Protein AF-A0A7V9FD75-F1 (afdb_monomer_lite)

Structure (mmCIF, N/CA/C/O backbone):
data_AF-A0A7V9FD75-F1
#
_entry.id   AF-A0A7V9FD75-F1
#
loop_
_atom_site.group_PDB
_atom_site.id
_atom_site.type_symbol
_atom_site.label_atom_id
_atom_site.label_alt_id
_atom_site.label_comp_id
_atom_site.label_asym_id
_atom_site.label_entity_id
_atom_site.label_seq_id
_atom_site.pdbx_PDB_ins_code
_atom_site.Cartn_x
_atom_site.Cartn_y
_atom_site.Cartn_z
_atom_site.occupancy
_atom_site.B_iso_or_equiv
_atom_site.auth_seq_id
_atom_site.auth_comp_id
_atom_site.auth_asym_id
_atom_site.auth_atom_id
_atom_site.pdbx_PDB_model_num
ATOM 1 N N . MET A 1 1 ? -9.558 14.790 0.237 1.00 52.25 1 MET A N 1
ATOM 2 C CA . MET A 1 1 ? -10.071 13.430 -0.035 1.00 52.25 1 MET A CA 1
ATOM 3 C C . MET A 1 1 ? -10.577 12.724 1.218 1.00 52.25 1 MET A C 1
ATOM 5 O O . MET A 1 1 ? -11.717 12.303 1.197 1.00 52.25 1 MET A O 1
ATOM 9 N N . VAL A 1 2 ? -9.830 12.672 2.330 1.00 51.66 2 VAL A N 1
ATOM 10 C CA . VAL A 1 2 ? -10.272 11.978 3.569 1.00 51.66 2 VAL A CA 1
ATOM 11 C C . VAL A 1 2 ? -11.515 12.606 4.239 1.00 51.66 2 VAL A C 1
ATOM 13 O O . VAL A 1 2 ? -12.290 11.906 4.878 1.00 51.66 2 VAL A O 1
ATOM 16 N N . ALA A 1 3 ? -11.754 13.911 4.061 1.00 50.16 3 ALA A N 1
ATOM 17 C CA . ALA A 1 3 ? -12.858 14.628 4.714 1.00 50.16 3 ALA A CA 1
ATOM 18 C C . ALA A 1 3 ? -14.278 14.213 4.258 1.00 50.16 3 ALA A C 1
ATOM 20 O O . ALA A 1 3 ? -15.228 14.436 4.999 1.00 50.16 3 ALA A O 1
ATOM 21 N N . GLU A 1 4 ? -14.431 13.590 3.084 1.00 54.72 4 GLU A N 1
ATOM 22 C CA . GLU A 1 4 ? -15.744 13.186 2.538 1.00 54.72 4 GLU A CA 1
ATOM 23 C C . GLU A 1 4 ? -16.216 11.817 3.069 1.00 54.72 4 GLU A C 1
ATOM 25 O O . GLU A 1 4 ? -17.398 11.481 2.956 1.00 54.72 4 GLU A O 1
ATOM 30 N N . LEU A 1 5 ? -15.318 11.045 3.705 1.00 57.94 5 LEU A N 1
ATOM 31 C CA . LEU A 1 5 ? -15.611 9.699 4.219 1.00 57.94 5 LEU A CA 1
ATOM 32 C C . LEU A 1 5 ? -16.709 9.699 5.295 1.00 57.94 5 LEU A C 1
ATOM 34 O O . LEU A 1 5 ? -17.411 8.708 5.460 1.00 57.94 5 LEU A O 1
ATOM 38 N N 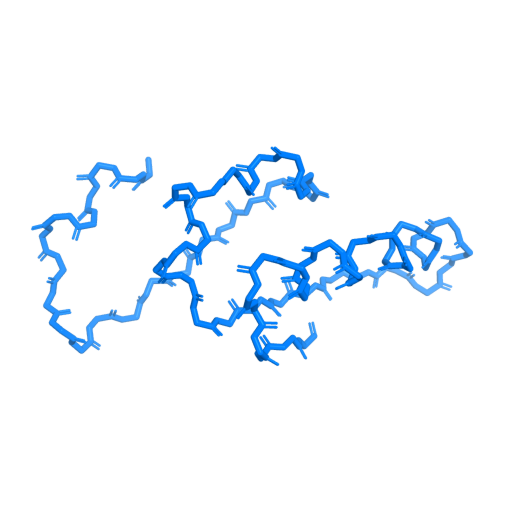. GLY A 1 6 ? -16.903 10.819 6.000 1.00 58.97 6 GLY A N 1
ATOM 39 C CA . GLY A 1 6 ? -17.934 10.952 7.035 1.00 58.97 6 GLY A CA 1
ATOM 40 C C . GLY A 1 6 ? -19.380 10.950 6.518 1.00 58.97 6 GLY A C 1
ATOM 41 O O . GLY A 1 6 ? -20.297 10.902 7.332 1.00 58.97 6 GLY A O 1
ATOM 42 N N . SER A 1 7 ? -19.594 11.017 5.196 1.00 65.38 7 SER A N 1
ATOM 43 C CA . SER A 1 7 ? -20.927 11.007 4.568 1.00 65.38 7 SER A CA 1
ATOM 44 C C . SER A 1 7 ? -21.308 9.675 3.909 1.00 65.38 7 SER A C 1
ATOM 46 O O . SER A 1 7 ? -22.427 9.537 3.412 1.00 65.38 7 SER A O 1
ATOM 48 N N . LEU A 1 8 ? -20.393 8.702 3.901 1.00 69.31 8 LEU A N 1
ATOM 49 C CA . LEU A 1 8 ? -20.571 7.434 3.202 1.00 69.31 8 LEU A CA 1
ATOM 50 C C . LEU A 1 8 ? -21.522 6.510 3.959 1.00 69.31 8 LEU A C 1
ATOM 52 O O . LEU A 1 8 ? -21.474 6.386 5.185 1.00 69.31 8 LEU A O 1
ATOM 56 N N . ARG A 1 9 ? -22.392 5.837 3.211 1.00 75.56 9 ARG A N 1
ATOM 57 C CA . ARG A 1 9 ? -23.225 4.758 3.742 1.00 75.56 9 ARG A CA 1
ATOM 58 C C . ARG A 1 9 ? -22.372 3.490 3.866 1.00 75.56 9 ARG A C 1
ATOM 60 O O . ARG A 1 9 ? -21.393 3.358 3.136 1.00 75.56 9 ARG A O 1
ATOM 67 N N . PRO A 1 10 ? -22.755 2.531 4.728 1.00 71.94 10 PRO A N 1
ATOM 68 C CA . PRO A 1 10 ? -21.995 1.293 4.935 1.00 71.94 10 PRO A CA 1
ATOM 69 C C . PRO A 1 10 ? -21.678 0.497 3.658 1.00 71.94 10 PRO A C 1
ATOM 71 O O . PRO A 1 10 ?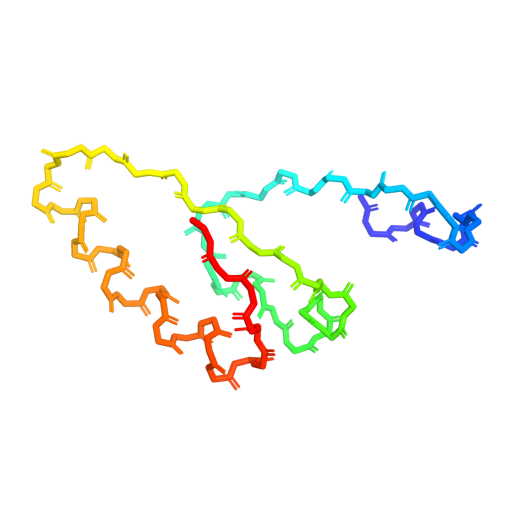 -20.708 -0.249 3.638 1.00 71.94 10 PRO A O 1
ATOM 74 N N . ASP A 1 11 ? -22.476 0.669 2.602 1.00 80.44 11 ASP A N 1
ATOM 75 C CA . ASP A 1 11 ? -22.362 -0.084 1.348 1.00 80.44 11 ASP A CA 1
ATOM 76 C C . ASP A 1 11 ? -21.642 0.699 0.231 1.00 80.44 11 ASP A C 1
ATOM 78 O O . ASP A 1 11 ? -21.522 0.213 -0.897 1.00 80.44 11 ASP A O 1
ATOM 82 N N . ASP A 1 12 ? -21.206 1.934 0.503 1.00 83.31 12 ASP A N 1
ATOM 83 C CA . ASP A 1 12 ? -20.571 2.780 -0.502 1.00 83.31 12 ASP A CA 1
ATOM 84 C C . ASP A 1 12 ? -19.092 2.394 -0.670 1.00 83.31 12 ASP A C 1
ATOM 86 O O . ASP A 1 12 ? -18.291 2.430 0.263 1.00 83.31 12 ASP A O 1
ATOM 90 N N . VAL A 1 13 ? -18.708 2.052 -1.901 1.00 82.81 13 VAL A N 1
ATOM 91 C CA . VAL A 1 13 ? -17.321 1.716 -2.243 1.00 82.81 13 VAL A CA 1
ATOM 92 C C . VAL A 1 13 ? -16.542 2.993 -2.536 1.00 82.81 13 VAL A C 1
ATOM 94 O O . VAL A 1 13 ? -16.923 3.771 -3.411 1.00 82.81 13 VAL A O 1
ATOM 97 N N . THR A 1 14 ? -15.409 3.180 -1.856 1.00 81.06 14 THR A N 1
ATOM 98 C CA . THR A 1 14 ? -14.490 4.297 -2.111 1.00 81.06 14 THR A CA 1
ATOM 99 C C . THR A 1 14 ? -13.207 3.800 -2.756 1.00 81.06 14 THR A C 1
ATOM 101 O O . THR A 1 14 ? -12.561 2.884 -2.253 1.00 81.06 14 THR A O 1
ATOM 104 N N . VAL A 1 15 ? -12.815 4.437 -3.858 1.00 84.94 15 VAL A N 1
ATOM 105 C CA . VAL A 1 15 ? -11.523 4.204 -4.506 1.00 84.94 15 VAL A CA 1
ATOM 106 C C . VAL A 1 15 ? -10.627 5.397 -4.225 1.00 84.94 15 VAL A C 1
ATOM 108 O O . VAL A 1 15 ? -10.980 6.539 -4.522 1.00 84.94 15 VAL A O 1
ATOM 111 N N . LEU A 1 16 ? -9.470 5.120 -3.636 1.00 80.62 16 LEU A N 1
ATOM 112 C CA . LEU A 1 16 ? -8.473 6.123 -3.311 1.00 80.62 16 LEU A CA 1
ATOM 113 C C . LEU A 1 16 ? -7.313 5.990 -4.295 1.00 80.62 16 LEU A C 1
ATOM 115 O O . LEU A 1 16 ? -6.568 5.015 -4.243 1.00 80.62 16 LEU A O 1
ATOM 119 N N . ASP A 1 17 ? -7.170 6.972 -5.179 1.00 81.88 17 ASP A N 1
ATOM 120 C CA . ASP A 1 17 ? -5.954 7.109 -5.973 1.00 81.88 17 ASP A CA 1
ATOM 121 C C . ASP A 1 17 ? -4.900 7.816 -5.119 1.00 81.88 17 ASP A C 1
ATOM 123 O O . ASP A 1 17 ? -5.112 8.934 -4.636 1.00 81.88 17 ASP A O 1
ATOM 127 N N . MET A 1 18 ? -3.794 7.129 -4.862 1.00 74.44 18 MET A N 1
ATOM 128 C CA . MET A 1 18 ? -2.675 7.658 -4.097 1.00 74.44 18 MET A CA 1
ATOM 129 C C . MET A 1 18 ? -1.418 7.548 -4.934 1.00 74.44 18 MET A C 1
ATOM 131 O O . MET A 1 18 ? -1.167 6.529 -5.575 1.00 74.44 18 MET A O 1
ATOM 135 N N . GLU A 1 19 ? -0.582 8.580 -4.853 1.00 69.31 19 GLU A N 1
ATOM 136 C CA . GLU A 1 19 ? 0.789 8.481 -5.330 1.00 69.31 19 GLU A CA 1
ATOM 137 C C . GLU A 1 19 ? 1.471 7.274 -4.663 1.00 69.31 19 GLU A C 1
ATOM 139 O O . GLU A 1 19 ? 1.195 6.971 -3.499 1.00 69.31 19 GLU A O 1
ATOM 144 N N . ALA A 1 20 ? 2.346 6.582 -5.400 1.00 61.78 20 ALA A N 1
ATOM 145 C CA . ALA A 1 20 ? 2.900 5.260 -5.077 1.00 61.78 20 ALA A CA 1
ATOM 146 C C . ALA A 1 20 ? 3.821 5.202 -3.836 1.00 61.78 20 ALA A C 1
ATOM 148 O O . ALA A 1 20 ? 4.679 4.324 -3.730 1.00 61.78 20 ALA A O 1
ATOM 149 N N . SER A 1 21 ? 3.671 6.129 -2.894 1.00 64.44 21 SER A N 1
ATOM 150 C CA . SER A 1 21 ? 4.403 6.149 -1.643 1.00 64.44 21 SER A CA 1
ATOM 151 C C . SER A 1 21 ? 3.560 5.553 -0.517 1.00 64.44 21 SER A C 1
ATOM 153 O O . SER A 1 21 ? 2.677 6.193 0.055 1.00 64.44 21 SER A O 1
ATOM 155 N N . ILE A 1 22 ? 3.887 4.313 -0.151 1.00 63.88 22 ILE A N 1
ATOM 156 C CA . ILE A 1 22 ? 3.377 3.640 1.055 1.00 63.88 22 ILE A CA 1
ATOM 157 C C . ILE A 1 22 ? 3.749 4.387 2.346 1.00 63.88 22 ILE A C 1
ATOM 159 O O . ILE A 1 22 ? 3.169 4.161 3.399 1.00 63.88 22 ILE A O 1
ATOM 163 N N . GLU A 1 23 ? 4.675 5.337 2.268 1.00 63.72 23 GLU A N 1
ATOM 164 C CA . GLU A 1 23 ? 5.030 6.248 3.356 1.00 63.72 23 GLU A CA 1
ATOM 165 C C . GLU A 1 23 ? 3.844 7.143 3.755 1.00 63.72 23 GLU A C 1
ATOM 167 O O . GLU A 1 23 ? 3.712 7.540 4.913 1.00 63.72 23 GLU A O 1
ATOM 172 N N . HIS A 1 24 ? 2.941 7.422 2.808 1.00 61.25 24 HIS A N 1
ATOM 173 C CA . HIS A 1 24 ? 1.716 8.186 3.050 1.00 61.25 24 HIS A CA 1
ATOM 174 C C . HIS A 1 24 ? 0.588 7.331 3.647 1.00 61.25 24 HIS A C 1
ATOM 176 O O . HIS A 1 24 ? -0.360 7.870 4.228 1.00 61.25 24 HIS A O 1
ATOM 182 N N . LEU A 1 25 ? 0.719 6.001 3.599 1.00 61.75 25 LEU A N 1
ATOM 183 C CA . LEU A 1 25 ? -0.134 5.043 4.300 1.00 61.75 25 LEU A CA 1
ATOM 184 C C . LEU A 1 25 ? 0.257 4.989 5.787 1.00 61.75 25 LEU A C 1
ATOM 186 O O . LEU A 1 25 ? 0.689 3.976 6.332 1.00 61.75 25 LEU A O 1
ATOM 190 N N . THR A 1 26 ? 0.124 6.124 6.475 1.00 58.41 26 THR A N 1
ATOM 191 C CA . THR A 1 26 ? 0.267 6.179 7.934 1.00 58.41 26 THR A CA 1
ATOM 192 C C . THR A 1 26 ? -0.796 5.301 8.608 1.00 58.41 26 THR A C 1
ATOM 194 O O . THR A 1 26 ? -1.867 5.055 8.051 1.00 58.41 26 THR A O 1
ATOM 197 N N . ARG A 1 27 ? -0.535 4.859 9.849 1.00 61.69 27 ARG A N 1
ATOM 198 C CA . ARG A 1 27 ? -1.429 3.995 10.658 1.00 61.69 27 ARG A CA 1
ATOM 199 C C . ARG A 1 27 ? -2.906 4.432 10.718 1.00 61.69 27 ARG A C 1
ATOM 201 O O . ARG A 1 27 ? -3.745 3.617 11.084 1.00 61.69 27 ARG A O 1
ATOM 208 N N . GLY A 1 28 ? -3.219 5.697 10.429 1.00 58.69 28 GLY A N 1
ATOM 209 C CA . GLY A 1 28 ? -4.588 6.217 10.401 1.00 58.69 28 GLY A CA 1
ATOM 210 C C . GLY A 1 28 ? -5.351 5.907 9.112 1.00 58.69 28 GLY A C 1
ATOM 211 O O . GLY A 1 28 ? -6.528 5.596 9.193 1.00 58.69 28 GLY A O 1
ATOM 212 N N . THR A 1 29 ? -4.696 5.939 7.948 1.00 63.50 29 THR A N 1
ATOM 213 C CA . THR A 1 29 ? -5.359 5.738 6.645 1.00 63.50 29 THR A CA 1
ATOM 214 C C . THR A 1 29 ? -5.600 4.259 6.353 1.00 63.50 29 THR A C 1
ATOM 216 O O . THR A 1 29 ? -6.587 3.911 5.727 1.00 63.50 29 THR A O 1
ATOM 219 N N . VAL A 1 30 ? -4.712 3.379 6.823 1.00 63.34 30 VAL A N 1
ATOM 220 C CA . VAL A 1 30 ? -4.755 1.938 6.507 1.00 63.34 30 VAL A CA 1
ATOM 221 C C . VAL A 1 30 ? -5.747 1.165 7.372 1.00 63.34 30 VAL A C 1
ATOM 223 O O . VAL A 1 30 ? -6.173 0.083 6.991 1.00 63.34 30 VAL A O 1
ATOM 226 N N . ARG A 1 31 ? -6.139 1.715 8.529 1.00 65.06 31 ARG A N 1
ATOM 227 C CA . ARG A 1 31 ? -7.062 1.048 9.461 1.00 65.06 31 ARG A CA 1
ATOM 228 C C . ARG A 1 31 ? -8.416 0.712 8.842 1.00 65.06 31 ARG A C 1
ATOM 230 O O . ARG A 1 31 ? -9.001 -0.289 9.238 1.00 65.06 31 ARG A O 1
ATOM 237 N N . ASP A 1 32 ? -8.853 1.523 7.887 1.00 71.69 32 ASP A N 1
ATOM 238 C CA . ASP A 1 32 ? -10.147 1.389 7.220 1.00 71.69 32 ASP A CA 1
ATOM 239 C C . ASP A 1 32 ? -9.996 0.955 5.747 1.00 71.69 32 ASP A C 1
ATOM 241 O O . ASP A 1 32 ? -10.959 0.982 4.986 1.00 71.69 32 ASP A O 1
ATOM 245 N N . VAL A 1 33 ? -8.785 0.570 5.315 1.00 78.31 33 VAL A N 1
ATOM 246 C CA . VAL A 1 33 ? -8.541 0.054 3.961 1.00 78.31 33 VAL A CA 1
ATOM 247 C C . VAL A 1 33 ? -8.628 -1.465 3.985 1.00 78.31 33 VAL A C 1
ATOM 249 O O . VAL A 1 33 ? -7.875 -2.139 4.679 1.00 78.31 33 VAL A O 1
ATOM 252 N N . GLU A 1 34 ? -9.529 -2.007 3.175 1.00 78.56 34 GLU A N 1
ATOM 253 C CA . GLU A 1 34 ? -9.749 -3.452 3.073 1.00 78.56 34 GLU A CA 1
ATOM 254 C C . GLU A 1 34 ? -8.857 -4.088 2.002 1.00 78.56 34 GLU A C 1
ATOM 256 O O . GLU A 1 34 ? -8.380 -5.208 2.170 1.00 78.56 34 GLU A O 1
ATOM 261 N N . LYS A 1 35 ? -8.632 -3.368 0.894 1.00 86.44 35 LYS A N 1
ATOM 262 C CA . LYS A 1 35 ? -7.948 -3.865 -0.306 1.00 86.44 35 LYS A CA 1
ATOM 263 C C . LYS A 1 35 ? -6.939 -2.852 -0.829 1.00 86.44 35 LYS A C 1
ATOM 265 O O . 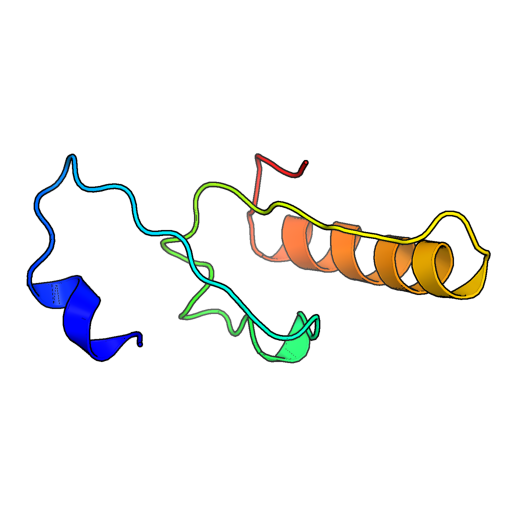LYS A 1 35 ? -7.230 -1.658 -0.879 1.00 86.44 35 LYS A O 1
ATOM 270 N N . LEU A 1 36 ? -5.792 -3.344 -1.294 1.00 87.62 36 LEU A N 1
ATOM 271 C CA . LEU A 1 36 ? -4.766 -2.543 -1.961 1.00 87.62 36 LEU A CA 1
ATOM 272 C C . LEU A 1 36 ? -4.462 -3.127 -3.345 1.00 87.62 36 LEU A C 1
ATOM 274 O O . LEU A 1 36 ? -4.068 -4.285 -3.454 1.00 87.62 36 LEU A O 1
ATOM 278 N N . LEU A 1 37 ? -4.629 -2.310 -4.386 1.00 89.81 37 LEU A N 1
ATOM 279 C CA . LEU A 1 37 ? -4.250 -2.637 -5.761 1.00 89.81 37 LEU A CA 1
ATOM 280 C C . LEU A 1 37 ? -2.937 -1.930 -6.099 1.00 89.81 37 LEU A C 1
ATOM 282 O O . LEU A 1 37 ? -2.877 -0.700 -6.047 1.00 89.81 37 LEU A O 1
ATOM 286 N N . ILE A 1 38 ? -1.902 -2.686 -6.462 1.00 88.38 38 ILE A N 1
ATOM 287 C CA . ILE A 1 38 ? -0.596 -2.134 -6.827 1.00 88.38 38 ILE A CA 1
ATOM 288 C C . ILE A 1 38 ? -0.368 -2.312 -8.325 1.00 88.38 38 ILE A C 1
ATOM 290 O O . ILE A 1 38 ? -0.225 -3.418 -8.836 1.00 88.38 38 ILE A O 1
ATOM 294 N N . VAL A 1 39 ? -0.267 -1.194 -9.039 1.00 90.00 39 VAL A N 1
ATOM 295 C CA . VAL A 1 39 ? 0.055 -1.193 -10.468 1.00 90.00 39 VAL A CA 1
ATOM 296 C C . VAL A 1 39 ? 1.553 -0.955 -10.640 1.00 90.00 39 VAL A C 1
ATOM 298 O O . VAL A 1 39 ? 2.100 0.026 -10.140 1.00 90.00 39 VAL A O 1
ATOM 301 N N . THR A 1 40 ? 2.227 -1.863 -11.344 1.00 90.12 40 THR A N 1
ATOM 302 C CA . THR A 1 40 ? 3.674 -1.814 -11.586 1.00 90.12 40 THR A CA 1
ATOM 303 C C . THR A 1 40 ? 3.981 -2.114 -13.049 1.00 90.12 40 THR A C 1
ATOM 305 O O . THR A 1 40 ? 3.237 -2.819 -13.730 1.00 90.12 40 THR A O 1
ATOM 308 N N . GLU A 1 41 ? 5.093 -1.582 -13.541 1.00 94.12 41 GLU A N 1
ATOM 309 C CA . GLU A 1 41 ? 5.596 -1.894 -14.875 1.00 94.12 41 GLU A CA 1
ATOM 310 C C . GLU A 1 41 ? 6.534 -3.116 -14.818 1.00 94.12 41 GLU A C 1
ATOM 312 O O . GLU A 1 41 ? 7.238 -3.309 -13.824 1.00 94.12 41 GLU A O 1
ATOM 317 N N . PRO A 1 42 ? 6.627 -3.933 -15.883 1.00 92.31 42 PRO A N 1
ATOM 318 C CA . PRO A 1 42 ? 7.426 -5.159 -15.887 1.00 92.31 42 PRO A CA 1
ATOM 319 C C . PRO A 1 42 ? 8.929 -4.882 -16.092 1.00 92.31 42 PRO A C 1
ATOM 321 O O . PRO A 1 42 ? 9.565 -5.444 -16.983 1.00 92.31 42 PRO A O 1
ATOM 324 N N . TYR A 1 43 ? 9.519 -4.007 -15.276 1.00 94.06 43 TYR A N 1
ATOM 325 C CA . TYR A 1 43 ? 10.955 -3.728 -15.272 1.00 94.06 43 TYR A CA 1
ATOM 326 C C . TYR A 1 43 ? 11.526 -3.713 -13.852 1.00 94.06 43 TYR A C 1
ATOM 328 O O . TYR A 1 43 ? 10.840 -3.413 -12.875 1.00 94.06 43 TYR A O 1
ATOM 336 N N . PHE A 1 44 ? 12.820 -4.028 -13.748 1.00 93.88 44 PHE A N 1
ATOM 337 C CA . PHE A 1 44 ? 13.491 -4.366 -12.490 1.00 93.88 44 PHE A CA 1
ATOM 338 C C . PHE A 1 44 ? 13.241 -3.378 -11.343 1.00 93.88 44 PHE A C 1
ATOM 340 O O . PHE A 1 44 ? 12.892 -3.799 -10.248 1.00 93.88 44 PHE A O 1
ATOM 347 N N . ARG A 1 45 ? 13.384 -2.069 -11.580 1.00 91.31 45 ARG A N 1
ATOM 348 C CA . ARG A 1 45 ? 13.227 -1.066 -10.515 1.00 91.31 45 ARG A CA 1
ATOM 349 C C . ARG A 1 45 ? 11.775 -0.958 -10.032 1.00 91.31 45 ARG A C 1
ATOM 351 O O . ARG A 1 45 ? 11.571 -0.756 -8.843 1.00 91.31 45 ARG A O 1
ATOM 358 N N . SER A 1 46 ? 10.778 -1.124 -10.908 1.00 90.94 46 SER A N 1
ATOM 359 C CA . SER A 1 46 ? 9.367 -1.151 -10.481 1.00 90.94 46 SER A CA 1
ATOM 360 C C . SER A 1 46 ? 9.096 -2.354 -9.577 1.00 90.94 46 SER A C 1
ATOM 362 O O . SER A 1 46 ? 8.503 -2.215 -8.509 1.00 90.94 46 SER A O 1
ATOM 364 N N . LEU A 1 47 ? 9.625 -3.520 -9.962 1.00 93.56 47 LEU A N 1
ATOM 365 C CA . LEU A 1 47 ? 9.513 -4.749 -9.178 1.00 93.56 47 LEU A CA 1
ATOM 366 C C . LEU A 1 47 ? 10.283 -4.669 -7.852 1.00 93.56 47 LEU A C 1
ATOM 368 O O . LEU A 1 47 ? 9.825 -5.202 -6.845 1.00 93.56 47 LEU A O 1
ATOM 372 N N . GLU A 1 48 ? 11.431 -3.988 -7.823 1.00 93.38 48 GLU A N 1
ATOM 373 C CA . GLU A 1 48 ? 12.175 -3.734 -6.587 1.00 93.38 48 GLU A CA 1
ATOM 374 C C . GLU A 1 48 ? 11.346 -2.893 -5.608 1.00 93.38 48 GLU A C 1
ATOM 376 O O . GLU A 1 48 ? 11.257 -3.233 -4.426 1.00 93.38 48 GLU A O 1
ATOM 381 N N . THR A 1 49 ? 10.695 -1.832 -6.097 1.00 89.69 49 THR A N 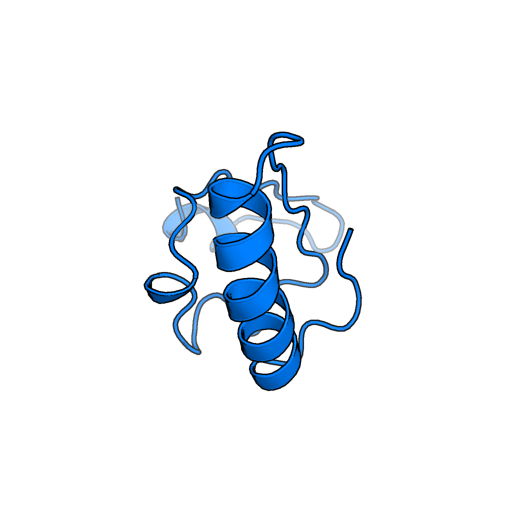1
ATOM 382 C CA . THR A 1 49 ? 9.769 -1.026 -5.291 1.00 89.69 49 THR A CA 1
ATOM 383 C C . THR A 1 49 ? 8.614 -1.882 -4.776 1.00 89.69 49 THR A C 1
ATOM 385 O O . THR A 1 49 ? 8.349 -1.874 -3.575 1.00 89.69 49 THR A O 1
ATOM 388 N N . LEU A 1 50 ? 7.986 -2.692 -5.638 1.00 90.38 50 LEU A N 1
ATOM 389 C CA . LEU A 1 50 ? 6.932 -3.630 -5.235 1.00 90.38 50 LEU A CA 1
ATOM 390 C C . LEU A 1 50 ? 7.406 -4.566 -4.108 1.00 90.38 50 LEU A C 1
ATOM 392 O O . LEU A 1 50 ? 6.692 -4.762 -3.124 1.00 90.38 50 LEU A O 1
ATOM 396 N N . GLY A 1 51 ? 8.632 -5.088 -4.212 1.00 91.12 51 GLY A N 1
ATOM 397 C CA . GLY A 1 51 ? 9.243 -5.964 -3.211 1.00 91.12 51 GLY A CA 1
ATOM 398 C C . GLY A 1 51 ? 9.442 -5.320 -1.836 1.00 91.12 51 GLY A C 1
ATOM 399 O O . GLY A 1 51 ? 9.493 -6.038 -0.840 1.00 91.12 51 GLY A O 1
ATOM 400 N N . ARG A 1 52 ? 9.513 -3.985 -1.755 1.00 88.19 52 ARG A N 1
ATOM 401 C CA . ARG A 1 52 ? 9.566 -3.231 -0.488 1.00 88.19 52 ARG A CA 1
ATOM 402 C C . ARG A 1 52 ? 8.170 -2.845 0.006 1.00 88.19 52 ARG A C 1
ATOM 404 O O . ARG A 1 52 ? 7.913 -2.890 1.205 1.00 88.19 52 ARG A O 1
ATOM 411 N N . THR A 1 53 ? 7.262 -2.520 -0.912 1.00 86.38 53 THR A N 1
ATOM 412 C CA . THR A 1 53 ? 5.889 -2.087 -0.615 1.00 86.38 53 THR A CA 1
ATOM 413 C C . THR A 1 53 ? 5.013 -3.221 -0.076 1.00 86.38 53 THR A C 1
ATOM 415 O O . THR A 1 53 ? 4.305 -3.030 0.910 1.00 86.38 53 THR A O 1
ATOM 418 N N . VAL A 1 54 ? 5.065 -4.418 -0.670 1.00 88.19 54 VAL A N 1
ATOM 419 C CA . VAL A 1 54 ? 4.209 -5.551 -0.257 1.00 88.19 54 VAL A CA 1
ATOM 420 C C . VAL A 1 54 ? 4.438 -5.968 1.208 1.00 88.19 54 VAL A C 1
ATOM 422 O O . VAL A 1 54 ? 3.449 -6.140 1.925 1.00 88.19 54 VAL A O 1
ATOM 425 N N . PRO A 1 55 ? 5.685 -6.110 1.707 1.00 89.12 55 PRO A N 1
ATOM 426 C CA . PRO A 1 55 ? 5.930 -6.381 3.124 1.00 89.12 55 PRO A CA 1
ATOM 427 C C . PRO A 1 55 ? 5.366 -5.302 4.053 1.00 89.12 55 PRO A C 1
ATOM 429 O O . PRO A 1 55 ? 4.676 -5.638 5.011 1.00 89.12 55 PRO A O 1
ATOM 432 N N . LEU A 1 56 ? 5.582 -4.022 3.732 1.00 85.25 56 LEU A N 1
ATOM 433 C CA 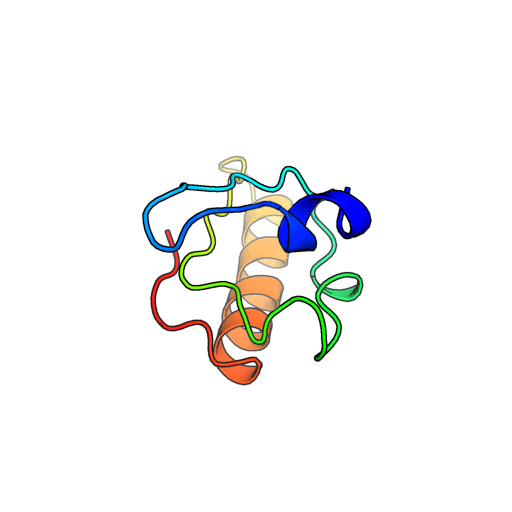. LEU A 1 56 ? 5.080 -2.898 4.530 1.00 85.25 56 LEU A CA 1
ATOM 434 C C . LEU A 1 56 ? 3.548 -2.896 4.606 1.00 85.25 56 LEU A C 1
ATOM 436 O O . LEU A 1 56 ? 2.977 -2.722 5.679 1.00 85.25 56 LEU A O 1
ATOM 440 N N . ALA A 1 57 ? 2.870 -3.152 3.486 1.00 84.31 57 ALA A N 1
ATOM 441 C CA . ALA A 1 57 ? 1.413 -3.242 3.448 1.00 84.31 57 ALA A CA 1
ATOM 442 C C . ALA A 1 57 ? 0.886 -4.370 4.355 1.00 84.31 57 ALA A C 1
ATOM 444 O O . ALA A 1 57 ? -0.087 -4.181 5.086 1.00 84.31 57 ALA A O 1
ATOM 445 N N . ARG A 1 58 ? 1.570 -5.522 4.372 1.00 86.25 58 ARG A N 1
ATOM 446 C CA . ARG A 1 58 ? 1.228 -6.648 5.255 1.00 86.25 58 ARG A CA 1
ATOM 447 C C . ARG A 1 58 ? 1.471 -6.337 6.728 1.00 86.25 58 ARG A C 1
ATOM 449 O O . ARG A 1 58 ? 0.648 -6.706 7.559 1.00 86.25 58 ARG A O 1
ATOM 456 N N . GLU A 1 59 ? 2.559 -5.644 7.060 1.00 84.94 59 GLU A N 1
ATOM 457 C CA . GLU A 1 59 ? 2.830 -5.181 8.431 1.00 84.94 59 GLU A CA 1
ATOM 458 C C . GLU A 1 59 ? 1.752 -4.217 8.944 1.00 84.94 59 GLU A C 1
ATOM 460 O O . GLU A 1 59 ? 1.465 -4.178 10.141 1.00 84.94 59 GLU A O 1
ATOM 465 N N . LEU A 1 60 ? 1.119 -3.470 8.037 1.00 81.19 60 LEU A N 1
ATOM 466 C CA . LEU A 1 60 ? 0.004 -2.575 8.342 1.00 81.19 60 LEU A CA 1
ATOM 467 C C . LEU A 1 60 ? -1.352 -3.300 8.443 1.00 81.19 60 LEU A C 1
ATOM 469 O O . LEU A 1 60 ? -2.345 -2.662 8.784 1.00 81.19 60 LEU A O 1
ATOM 473 N N . GLY A 1 61 ?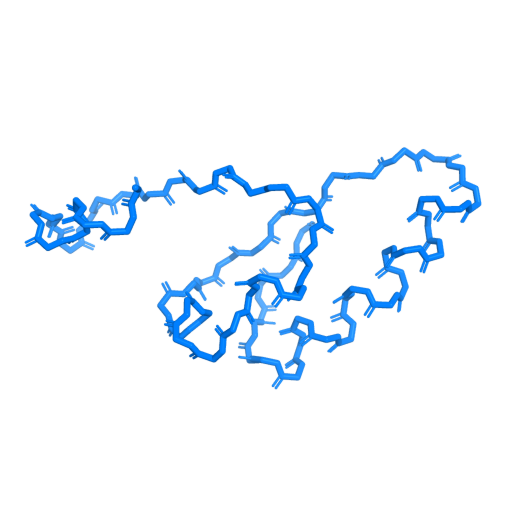 -1.392 -4.617 8.214 1.00 82.88 61 GLY A N 1
ATOM 474 C CA . GLY A 1 61 ? -2.586 -5.452 8.373 1.00 82.88 61 GLY A CA 1
ATOM 475 C C . GLY A 1 61 ? -3.440 -5.610 7.114 1.00 82.88 61 GLY A C 1
ATOM 476 O O . GLY A 1 61 ? -4.537 -6.157 7.203 1.00 82.88 61 GLY A O 1
ATOM 477 N N . LEU A 1 62 ? -2.956 -5.175 5.946 1.00 85.25 62 LEU A N 1
ATOM 478 C CA . LEU A 1 62 ? -3.670 -5.355 4.682 1.00 85.25 62 LEU A CA 1
ATOM 479 C C . LEU A 1 62 ? -3.587 -6.817 4.232 1.00 85.25 62 LEU A C 1
ATOM 481 O O . LEU A 1 62 ? -2.519 -7.306 3.852 1.00 85.25 62 LEU A O 1
ATOM 485 N N . ALA A 1 63 ? -4.721 -7.514 4.302 1.00 76.88 63 ALA A N 1
ATOM 486 C CA . ALA A 1 63 ? -4.822 -8.926 3.945 1.00 76.88 63 ALA A CA 1
ATOM 487 C C . ALA A 1 63 ? -4.978 -9.136 2.430 1.00 76.88 63 ALA A C 1
ATOM 489 O O . ALA A 1 63 ? -4.358 -10.040 1.868 1.00 76.88 63 ALA A O 1
ATOM 490 N N . ASP A 1 64 ? -5.758 -8.276 1.773 1.00 87.31 64 ASP A N 1
ATOM 491 C CA . ASP A 1 64 ? -6.097 -8.399 0.358 1.00 87.31 64 ASP A CA 1
ATOM 492 C C . ASP A 1 64 ? -5.235 -7.454 -0.501 1.00 87.31 64 ASP A C 1
ATOM 494 O O . ASP A 1 64 ? -5.552 -6.274 -0.681 1.00 87.31 64 ASP A O 1
ATOM 498 N N . LEU A 1 65 ? -4.131 -7.984 -1.039 1.00 87.62 65 LEU A N 1
ATOM 499 C CA . LEU A 1 65 ? -3.257 -7.294 -1.997 1.00 87.62 65 LEU A CA 1
ATOM 500 C C . LEU A 1 65 ? -3.381 -7.901 -3.400 1.00 87.62 65 LEU A C 1
ATOM 502 O O . LEU A 1 65 ? -3.275 -9.122 -3.544 1.00 87.62 65 LEU A O 1
ATOM 506 N N . TYR A 1 66 ? -3.522 -7.035 -4.407 1.00 88.50 66 TYR A N 1
ATOM 507 C CA . TYR A 1 66 ? -3.625 -7.379 -5.831 1.00 88.50 66 TYR A CA 1
ATOM 508 C C . TYR A 1 66 ? -2.558 -6.677 -6.666 1.00 88.50 66 TYR A C 1
ATOM 510 O O . TYR A 1 66 ? -2.284 -5.484 -6.392 1.00 88.50 66 TYR A O 1
#

Sequence (66 aa):
MVAELGSLRPDDVTVLDMEASIEHLTRGTVRDVEKLLIVTEPYFRSLETLGRTVPLARELGLADLY

Secondary structure (DSSP, 8-state):
-GGGGGG--TT--------S-GGG--TTTGGG--EE-----SSHHHHHHHHHHHHHHHHTT--EE-

pLDDT: mean 77.76, std 12.87, range [50.16, 94.12]

Foldseek 3Di:
DVVCVVVDDPPDDDDDDDDLDCVVVPLVNLVPDAEDEDDFDPDDVRVVSVVVNVVSSVVSPHPHYD

Radius of gyration: 13.14 Å; chains: 1; bounding box: 37×24×26 Å